Protein AF-B6B7A7-F1 (afdb_monomer_lite)

Sequence (115 aa):
MIGNDFLRFVENYHGLKSDRVIRFMDDIYLFANDEQVITDDFILIQTLLGDKGLSVNPRKTNRASAEHVKLEREIEKVREDLLQRRRVIISNDYADDGEVESVFRKSPLNDSELD

Secondary structure (DSSP, 8-state):
-HHHHHHHHHHT-TT---SEEEEETTEEEEE-SSHHHHHHHHHHHHHHHHTTT----TTT-----HHHHHHHHHHHHHHHHHHHHHHHHHHHHTS-SS--------PPPPGGG--

Structure (mmCIF, N/CA/C/O backbone):
data_AF-B6B7A7-F1
#
_entry.id   AF-B6B7A7-F1
#
loop_
_atom_site.group_PDB
_atom_site.id
_atom_site.type_symbol
_atom_site.label_atom_id
_atom_site.label_alt_id
_atom_site.label_comp_id
_atom_site.label_asym_id
_atom_site.label_entity_id
_atom_site.label_seq_id
_atom_site.pdbx_PDB_ins_code
_atom_site.Cartn_x
_atom_site.Cartn_y
_atom_site.Cartn_z
_atom_site.occupancy
_atom_site.B_iso_or_equiv
_atom_site.auth_seq_id
_atom_site.auth_comp_id
_atom_site.auth_asym_id
_atom_site.auth_atom_id
_atom_site.pdbx_PDB_model_num
ATOM 1 N N . MET A 1 1 ? 9.847 -16.324 14.335 1.00 53.22 1 MET A N 1
ATOM 2 C CA . MET A 1 1 ? 10.472 -15.008 14.054 1.00 53.22 1 MET A CA 1
ATOM 3 C C . MET A 1 1 ? 9.381 -13.963 14.173 1.00 53.22 1 MET A C 1
ATOM 5 O O . MET A 1 1 ? 8.434 -14.025 13.403 1.00 53.22 1 MET A O 1
ATOM 9 N N . ILE A 1 2 ? 9.492 -13.038 15.125 1.00 69.06 2 ILE A N 1
ATOM 10 C CA . ILE A 1 2 ? 8.368 -12.183 15.545 1.00 69.06 2 ILE A CA 1
ATOM 11 C C . ILE A 1 2 ? 7.824 -11.264 14.431 1.00 69.06 2 ILE A C 1
ATOM 13 O O . ILE A 1 2 ? 6.635 -10.967 14.413 1.00 69.06 2 ILE A O 1
ATOM 17 N N . GLY A 1 3 ? 8.667 -10.881 13.462 1.00 80.19 3 GLY A N 1
ATOM 18 C CA . GLY A 1 3 ? 8.281 -10.008 12.347 1.00 80.19 3 GLY A CA 1
ATOM 19 C C . GLY A 1 3 ? 7.344 -10.661 11.326 1.00 80.19 3 GLY A C 1
ATOM 20 O O . GLY A 1 3 ? 6.333 -10.072 10.968 1.00 80.19 3 GLY A O 1
ATOM 21 N N . ASN A 1 4 ? 7.620 -11.895 10.888 1.00 87.19 4 ASN A N 1
ATOM 22 C CA . ASN A 1 4 ? 6.773 -12.558 9.884 1.00 87.19 4 ASN A CA 1
ATOM 23 C C . ASN A 1 4 ? 5.397 -12.942 10.445 1.00 87.19 4 ASN A C 1
ATOM 25 O O . ASN A 1 4 ? 4.399 -12.830 9.740 1.00 87.19 4 ASN A O 1
ATOM 29 N N . ASP A 1 5 ? 5.329 -13.368 11.709 1.00 89.19 5 ASP A N 1
ATOM 30 C CA . ASP A 1 5 ? 4.045 -13.666 12.354 1.00 89.19 5 ASP A CA 1
ATOM 31 C C . ASP A 1 5 ? 3.202 -12.398 12.539 1.00 89.19 5 ASP A C 1
ATOM 33 O O . ASP A 1 5 ? 1.989 -12.433 12.344 1.00 89.19 5 ASP A O 1
ATOM 37 N N . PHE A 1 6 ? 3.843 -11.262 12.834 1.00 91.69 6 PHE A N 1
ATOM 38 C CA . PHE A 1 6 ? 3.161 -9.976 12.910 1.00 91.69 6 PHE A CA 1
ATOM 39 C C . PHE A 1 6 ? 2.643 -9.504 11.545 1.00 91.69 6 PHE A C 1
ATOM 41 O O . PHE A 1 6 ? 1.479 -9.134 11.433 1.00 91.69 6 PHE A O 1
ATOM 48 N N . LEU A 1 7 ? 3.454 -9.580 10.487 1.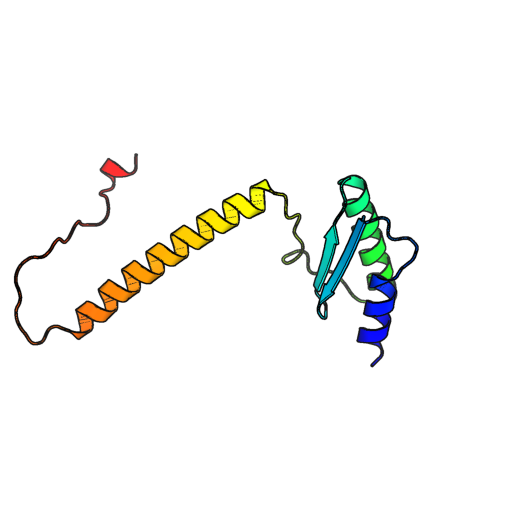00 92.50 7 LEU A N 1
ATOM 49 C CA . LEU A 1 7 ? 2.999 -9.220 9.139 1.00 92.50 7 LEU A CA 1
ATOM 50 C C . LEU A 1 7 ? 1.876 -10.144 8.646 1.00 92.50 7 LEU A C 1
ATOM 52 O O . LEU A 1 7 ? 0.937 -9.676 8.008 1.00 92.50 7 LEU A O 1
ATOM 56 N N . ARG A 1 8 ? 1.915 -11.434 9.008 1.00 92.50 8 ARG A N 1
ATOM 57 C CA . ARG A 1 8 ? 0.805 -12.364 8.752 1.00 92.50 8 ARG A CA 1
ATOM 58 C C . ARG A 1 8 ? -0.462 -11.964 9.511 1.00 92.50 8 ARG A C 1
ATOM 60 O O . ARG A 1 8 ? -1.556 -12.132 8.986 1.00 92.50 8 ARG A O 1
ATOM 67 N N . PHE A 1 9 ? -0.340 -11.450 10.734 1.00 93.19 9 PHE A N 1
ATOM 68 C CA . PHE A 1 9 ? -1.482 -10.906 11.471 1.00 93.19 9 PHE A CA 1
ATOM 69 C C . PHE A 1 9 ? -2.068 -9.673 10.775 1.00 93.19 9 PHE A C 1
ATOM 71 O O . PHE A 1 9 ? -3.282 -9.610 10.619 1.00 93.19 9 PHE A O 1
ATOM 78 N N . VAL A 1 10 ? -1.223 -8.739 10.324 1.00 93.25 10 VAL A N 1
ATOM 79 C CA . VAL A 1 10 ? -1.666 -7.535 9.601 1.00 93.25 10 VAL A CA 1
ATOM 80 C C . VAL A 1 10 ? -2.427 -7.916 8.329 1.00 93.25 10 VAL A C 1
ATOM 82 O O . VAL A 1 10 ? -3.526 -7.421 8.120 1.00 93.25 10 VAL A O 1
ATOM 85 N N . GLU A 1 11 ? -1.899 -8.849 7.533 1.00 93.25 11 GLU A N 1
ATOM 86 C CA . GLU A 1 11 ? -2.547 -9.364 6.313 1.00 93.25 11 GLU A CA 1
ATOM 87 C C . GLU A 1 11 ? -3.936 -9.973 6.572 1.00 93.25 11 GLU A C 1
A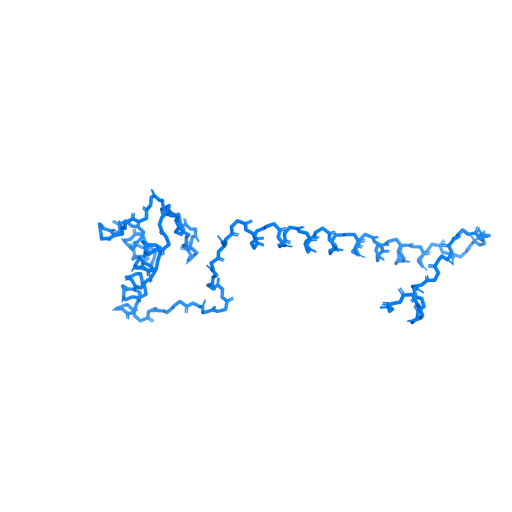TOM 89 O O . GLU A 1 11 ? -4.837 -9.829 5.753 1.00 93.25 11 GLU A O 1
ATOM 94 N N . ASN A 1 12 ? -4.123 -10.634 7.718 1.00 92.69 12 ASN A N 1
ATOM 95 C CA . ASN A 1 12 ? -5.379 -11.297 8.091 1.00 92.69 12 ASN A CA 1
ATOM 96 C C . ASN A 1 12 ? -6.217 -10.472 9.081 1.00 92.69 12 ASN A C 1
ATOM 98 O O . ASN A 1 12 ? -7.090 -11.015 9.766 1.00 92.69 12 ASN A O 1
ATOM 102 N N . TYR A 1 13 ? -5.934 -9.175 9.218 1.00 94.88 13 TYR A N 1
ATOM 103 C CA . TYR A 1 13 ? -6.636 -8.338 10.175 1.00 94.88 13 TYR A CA 1
ATOM 104 C C . TYR A 1 13 ? -8.097 -8.150 9.752 1.00 94.88 13 TYR A C 1
ATOM 106 O O . TYR A 1 13 ? -8.392 -7.608 8.694 1.00 94.88 13 TYR A O 1
ATOM 114 N N . HIS A 1 14 ? -9.022 -8.569 10.617 1.00 91.94 14 HIS A N 1
ATOM 115 C CA . HIS A 1 14 ? -10.466 -8.570 10.353 1.00 91.94 14 HIS A CA 1
ATOM 116 C C . HIS A 1 14 ? -11.076 -7.193 10.038 1.00 91.94 14 HIS A C 1
ATOM 118 O O . HIS A 1 14 ? -12.192 -7.132 9.532 1.00 9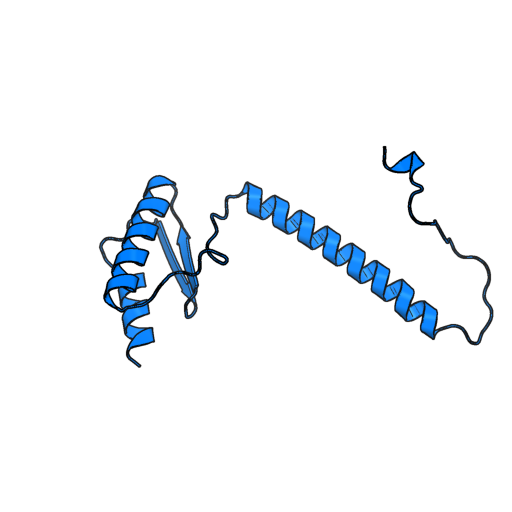1.94 14 HIS A O 1
ATOM 124 N N . GLY A 1 15 ? -10.390 -6.098 10.379 1.00 93.38 15 GLY A N 1
ATOM 125 C CA . GLY A 1 15 ? -10.842 -4.745 10.060 1.00 93.38 15 GLY A CA 1
ATOM 126 C C . GLY A 1 15 ? -10.549 -4.303 8.625 1.00 93.38 15 GLY A C 1
ATOM 127 O O . GLY A 1 15 ? -11.075 -3.268 8.228 1.00 93.38 15 GLY A O 1
ATOM 128 N N . LEU A 1 16 ? -9.741 -5.059 7.867 1.00 96.00 16 LEU A N 1
ATOM 129 C CA . LEU A 1 16 ? -9.476 -4.776 6.456 1.00 96.00 16 LEU A CA 1
ATOM 130 C C . LEU A 1 16 ? -10.713 -5.085 5.611 1.00 96.00 16 LEU A C 1
ATOM 132 O O . LEU A 1 16 ? -11.323 -6.147 5.750 1.00 96.00 16 LEU A O 1
ATOM 136 N N . LYS A 1 17 ? -11.076 -4.151 4.734 1.00 96.12 17 LYS A N 1
ATOM 137 C CA . LYS A 1 17 ? -12.269 -4.221 3.878 1.00 96.12 17 LYS A CA 1
ATOM 138 C C . LYS A 1 17 ? -11.952 -4.484 2.406 1.00 96.12 17 LYS A C 1
ATOM 140 O O . LYS A 1 17 ? -12.876 -4.694 1.625 1.00 96.12 17 LYS A O 1
ATOM 145 N N . SER A 1 18 ? -10.679 -4.458 2.023 1.00 95.19 18 SER A N 1
ATOM 146 C CA . SER A 1 18 ? -10.210 -4.729 0.666 1.00 95.19 18 SER A CA 1
ATOM 147 C C . SER A 1 18 ? -10.680 -6.106 0.191 1.00 95.19 18 SER A C 1
ATOM 149 O O . SER A 1 18 ? -10.556 -7.096 0.912 1.00 95.19 18 SER A O 1
ATOM 151 N N . ASP A 1 19 ? -11.170 -6.180 -1.050 1.00 94.19 19 ASP A N 1
ATOM 152 C CA . ASP A 1 19 ? -11.644 -7.417 -1.685 1.00 94.19 19 ASP A CA 1
ATOM 153 C C . ASP A 1 19 ? -10.563 -8.510 -1.677 1.00 94.19 19 ASP A C 1
ATOM 155 O O . ASP A 1 19 ? -10.851 -9.701 -1.508 1.00 94.19 19 ASP A O 1
ATOM 159 N N . ARG A 1 20 ? -9.299 -8.106 -1.871 1.00 93.81 20 ARG A N 1
ATOM 160 C CA . ARG A 1 20 ? -8.120 -8.965 -1.731 1.00 93.81 20 ARG A CA 1
ATOM 161 C C . ARG A 1 20 ? -6.965 -8.206 -1.092 1.00 93.81 20 ARG A C 1
ATOM 163 O O . ARG A 1 20 ? -6.691 -7.059 -1.434 1.00 93.81 20 ARG A O 1
ATOM 170 N N . VAL A 1 21 ? -6.235 -8.914 -0.241 1.00 94.69 21 VAL A N 1
ATOM 171 C CA . VAL A 1 21 ? -4.948 -8.496 0.315 1.00 94.69 21 VAL A CA 1
ATOM 172 C C . VAL A 1 21 ? -3.948 -9.588 -0.032 1.00 94.69 21 VAL A C 1
ATOM 174 O O . VAL A 1 21 ? -4.217 -10.764 0.210 1.00 94.69 21 VAL A O 1
ATOM 177 N N . ILE A 1 22 ? -2.836 -9.221 -0.662 1.00 93.38 22 ILE A N 1
ATOM 178 C CA . ILE A 1 22 ? -1.776 -10.162 -1.038 1.00 93.38 22 ILE A CA 1
ATOM 179 C C . ILE A 1 22 ? -0.481 -9.673 -0.418 1.00 93.38 22 ILE A C 1
ATOM 181 O O . ILE A 1 22 ? -0.080 -8.534 -0.655 1.00 93.38 22 ILE A O 1
ATOM 185 N N . ARG A 1 23 ? 0.196 -10.541 0.334 1.00 92.44 23 ARG A N 1
ATOM 186 C CA . ARG A 1 23 ? 1.516 -10.245 0.879 1.00 92.44 23 ARG A CA 1
ATOM 187 C C . ARG A 1 23 ? 2.591 -11.137 0.277 1.00 92.44 23 ARG A C 1
ATOM 189 O O . ARG A 1 23 ? 2.446 -12.357 0.209 1.00 92.44 23 ARG A O 1
ATOM 196 N N . PHE A 1 24 ? 3.725 -10.531 -0.053 1.00 91.00 24 PHE A N 1
ATOM 197 C CA . PHE A 1 24 ? 4.966 -11.240 -0.324 1.00 91.00 24 PHE A CA 1
ATOM 198 C C . PHE A 1 24 ? 6.098 -10.604 0.482 1.00 91.00 24 PHE A C 1
ATOM 20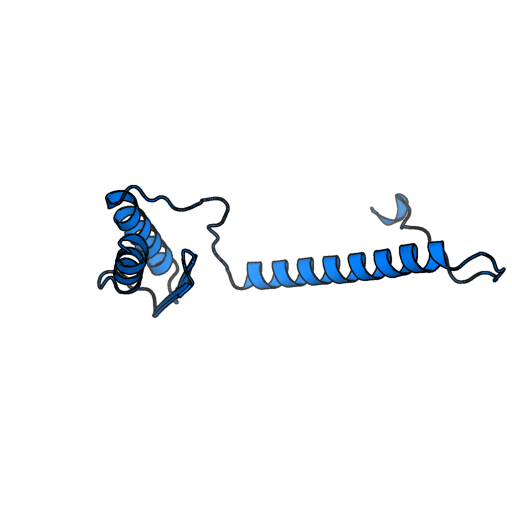0 O O . PHE A 1 24 ? 6.507 -9.484 0.216 1.00 91.00 24 PHE A O 1
ATOM 207 N N . MET A 1 25 ? 6.596 -11.324 1.493 1.00 89.69 25 MET A N 1
ATOM 208 C CA . MET A 1 25 ? 7.566 -10.795 2.461 1.00 89.69 25 MET A CA 1
ATOM 209 C C . MET A 1 25 ? 7.047 -9.525 3.169 1.00 89.69 25 MET A C 1
ATOM 211 O O . MET A 1 25 ? 6.133 -9.635 3.993 1.00 89.69 25 MET A O 1
ATOM 215 N N . ASP A 1 26 ? 7.645 -8.368 2.895 1.00 90.31 26 ASP A N 1
ATOM 216 C CA . ASP A 1 26 ? 7.290 -7.043 3.406 1.00 90.31 26 ASP A CA 1
ATOM 217 C C . ASP A 1 26 ? 6.380 -6.243 2.462 1.00 90.31 26 ASP A C 1
ATOM 219 O O . ASP A 1 26 ? 5.790 -5.252 2.893 1.00 90.31 26 ASP A O 1
ATOM 223 N N . ASP A 1 27 ? 6.204 -6.691 1.217 1.00 91.69 27 ASP A N 1
ATOM 224 C CA . ASP A 1 27 ? 5.324 -6.040 0.253 1.00 91.69 27 ASP A CA 1
ATOM 225 C C . ASP A 1 27 ? 3.871 -6.490 0.460 1.00 91.69 27 ASP A C 1
ATOM 227 O O . ASP A 1 27 ? 3.563 -7.687 0.489 1.00 91.69 27 ASP A O 1
ATOM 231 N N . ILE A 1 28 ? 2.969 -5.516 0.597 1.00 93.62 28 ILE A N 1
ATOM 232 C CA . ILE A 1 28 ? 1.525 -5.721 0.761 1.00 93.62 28 ILE A CA 1
ATOM 233 C C . ILE A 1 28 ? 0.801 -5.006 -0.378 1.00 93.62 28 ILE A C 1
ATOM 235 O O . ILE A 1 28 ? 0.994 -3.811 -0.595 1.00 93.62 28 ILE A O 1
ATOM 239 N N . TYR A 1 29 ? -0.073 -5.737 -1.064 1.00 93.88 29 TYR A N 1
ATOM 240 C CA . TYR A 1 29 ? -0.923 -5.233 -2.135 1.00 93.88 29 TYR A CA 1
ATOM 241 C C . TYR A 1 29 ? -2.386 -5.285 -1.703 1.00 93.88 29 TYR A C 1
ATOM 243 O O . TYR A 1 29 ? -2.875 -6.334 -1.278 1.00 93.88 29 TYR A O 1
ATOM 251 N N . LEU A 1 30 ? -3.073 -4.151 -1.837 1.00 94.44 30 LEU A N 1
ATOM 252 C CA . LEU A 1 30 ? -4.495 -3.996 -1.543 1.00 94.44 30 LEU A CA 1
ATOM 253 C C . LEU A 1 30 ? -5.272 -3.880 -2.851 1.00 94.44 30 LEU A C 1
ATOM 255 O O . LEU A 1 30 ? -4.918 -3.080 -3.718 1.00 94.44 30 LEU A O 1
ATOM 259 N N . PHE A 1 31 ? -6.341 -4.656 -2.973 1.00 93.69 31 PHE A N 1
ATOM 260 C CA . PHE A 1 31 ? -7.253 -4.601 -4.106 1.00 93.69 31 PHE A CA 1
ATOM 261 C C . PHE A 1 31 ? -8.662 -4.382 -3.585 1.00 93.69 31 PHE A C 1
ATOM 263 O O . PHE A 1 31 ? -9.169 -5.201 -2.819 1.00 93.69 31 PHE A O 1
ATOM 270 N N . ALA A 1 32 ? -9.297 -3.305 -4.031 1.00 92.94 32 ALA A N 1
ATOM 271 C CA . ALA A 1 32 ? -10.703 -3.051 -3.778 1.00 92.94 32 ALA A CA 1
ATOM 272 C C . ALA A 1 32 ? -11.343 -2.355 -4.982 1.00 92.94 32 ALA A C 1
ATOM 274 O O . ALA A 1 32 ? -10.661 -1.664 -5.742 1.00 92.94 32 ALA A O 1
ATOM 275 N N . ASN A 1 33 ? -12.654 -2.521 -5.137 1.00 91.12 33 ASN A N 1
ATOM 276 C CA . ASN A 1 33 ? -13.436 -1.806 -6.149 1.00 91.12 33 ASN A CA 1
ATOM 277 C C . ASN A 1 33 ? -13.724 -0.336 -5.782 1.00 91.12 33 ASN A C 1
ATOM 279 O O . ASN A 1 33 ? -14.089 0.447 -6.656 1.00 91.12 33 ASN A O 1
ATOM 283 N N . ASP A 1 34 ? -13.571 0.030 -4.507 1.00 92.00 34 ASP A N 1
ATOM 284 C CA . ASP A 1 34 ? -13.752 1.390 -3.993 1.00 92.00 34 ASP A CA 1
ATOM 285 C C . ASP A 1 34 ? -12.406 1.955 -3.515 1.00 92.00 34 ASP A C 1
ATOM 287 O O . ASP A 1 34 ? -11.701 1.351 -2.703 1.00 92.00 34 ASP A O 1
ATOM 291 N N . GLU A 1 35 ? -12.042 3.134 -4.013 1.00 90.31 35 GLU A N 1
ATOM 292 C CA . GLU A 1 35 ? -10.805 3.824 -3.649 1.00 90.31 35 GLU A CA 1
ATOM 293 C C . GLU A 1 35 ? -10.777 4.250 -2.172 1.00 90.31 35 GLU A C 1
ATOM 295 O O . GLU A 1 35 ? -9.707 4.283 -1.546 1.00 90.31 35 GLU A O 1
ATOM 300 N N . GLN A 1 36 ? -11.942 4.542 -1.590 1.00 93.56 36 GLN A N 1
ATOM 301 C CA . GLN A 1 36 ? -12.033 4.888 -0.177 1.00 93.56 36 GLN A CA 1
ATOM 302 C C . GLN A 1 36 ? -11.631 3.697 0.695 1.00 93.56 36 GLN A C 1
ATOM 304 O O . GLN A 1 36 ? -10.878 3.869 1.649 1.00 93.56 36 GLN A O 1
ATOM 309 N N . VAL A 1 37 ? -12.027 2.480 0.308 1.00 95.75 37 VAL A N 1
ATOM 310 C CA . VAL A 1 37 ? -11.645 1.242 1.004 1.00 95.75 37 VAL A CA 1
ATOM 311 C C . VAL A 1 37 ? -10.129 1.048 1.004 1.00 95.75 37 VAL A C 1
ATOM 313 O O . VAL A 1 37 ? -9.554 0.778 2.055 1.00 95.75 37 VAL A O 1
ATOM 316 N N . ILE A 1 38 ? -9.464 1.249 -0.140 1.00 94.81 38 ILE A N 1
ATOM 317 C CA . ILE A 1 38 ? -7.995 1.154 -0.226 1.00 94.81 38 ILE A CA 1
ATOM 318 C C . ILE A 1 38 ? -7.338 2.177 0.705 1.00 94.81 38 ILE A C 1
ATOM 320 O O 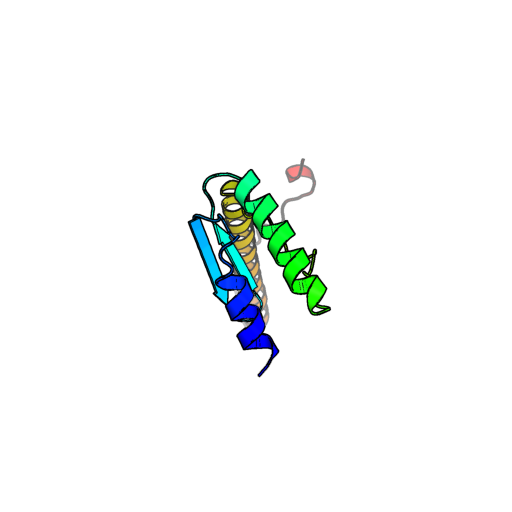. ILE A 1 38 ? -6.350 1.876 1.373 1.00 94.81 38 ILE A O 1
ATOM 324 N N . THR A 1 39 ? -7.878 3.396 0.746 1.00 94.62 39 THR A N 1
ATOM 325 C CA . THR A 1 39 ? -7.337 4.481 1.571 1.00 94.62 39 THR A CA 1
ATOM 326 C C . THR A 1 39 ? -7.486 4.178 3.061 1.00 94.62 39 THR A C 1
ATOM 328 O O . THR A 1 39 ? -6.512 4.300 3.805 1.00 94.62 39 THR A O 1
ATOM 331 N N . ASP A 1 40 ? -8.674 3.750 3.484 1.00 96.50 40 ASP A N 1
ATOM 332 C CA . ASP A 1 40 ? -8.979 3.417 4.875 1.00 96.50 40 ASP A CA 1
ATOM 333 C C . ASP A 1 40 ? -8.117 2.240 5.364 1.00 96.50 40 ASP A C 1
ATOM 335 O O . ASP A 1 40 ? -7.496 2.318 6.427 1.00 96.50 40 ASP A O 1
ATOM 339 N N . ASP A 1 41 ? -8.010 1.178 4.561 1.00 96.31 41 ASP A N 1
ATOM 340 C CA . ASP A 1 41 ? -7.197 0.002 4.880 1.00 96.31 41 ASP A CA 1
ATOM 341 C C . ASP A 1 41 ? -5.701 0.325 4.916 1.00 96.31 41 ASP A C 1
ATOM 343 O O . ASP A 1 41 ? -4.973 -0.169 5.778 1.00 96.31 41 ASP A O 1
ATOM 347 N N . PHE A 1 42 ? -5.221 1.184 4.014 1.00 95.69 42 PHE A N 1
ATOM 348 C CA . PHE A 1 42 ? -3.834 1.633 4.026 1.00 95.69 42 PHE A CA 1
ATOM 349 C C . PHE A 1 42 ? -3.493 2.394 5.315 1.00 95.69 42 PHE A C 1
ATOM 351 O O . PHE A 1 42 ? -2.450 2.135 5.920 1.00 95.69 42 PHE A O 1
ATOM 358 N N . ILE A 1 43 ? -4.376 3.290 5.769 1.00 95.94 43 ILE A N 1
ATOM 359 C CA . ILE A 1 43 ? -4.210 4.014 7.040 1.00 95.94 43 ILE A CA 1
ATOM 360 C C . ILE A 1 43 ? -4.208 3.031 8.214 1.00 95.94 43 ILE A C 1
ATOM 362 O O . ILE A 1 43 ? -3.331 3.101 9.074 1.00 95.94 43 ILE A O 1
ATOM 366 N N . LEU A 1 44 ? -5.143 2.080 8.224 1.00 96.75 44 LEU A N 1
ATOM 367 C CA . LEU A 1 44 ? -5.235 1.056 9.260 1.00 96.75 44 LEU A CA 1
ATOM 368 C C . LEU A 1 44 ? -3.952 0.216 9.350 1.00 96.75 44 LEU A C 1
ATOM 370 O O . LEU A 1 44 ? -3.415 0.021 10.441 1.00 96.75 44 LEU A O 1
ATOM 374 N N . ILE A 1 45 ? -3.417 -0.231 8.211 1.00 95.69 45 ILE A N 1
ATOM 375 C CA . ILE A 1 45 ? -2.143 -0.959 8.152 1.00 95.69 45 ILE A CA 1
ATOM 376 C C . ILE A 1 45 ? -1.000 -0.094 8.681 1.00 95.69 45 ILE A C 1
ATOM 378 O O . ILE A 1 45 ? -0.196 -0.583 9.473 1.00 95.69 45 ILE A O 1
ATOM 382 N N . GLN A 1 46 ? -0.927 1.186 8.304 1.00 95.12 46 GLN A N 1
ATOM 383 C CA . GLN A 1 46 ? 0.090 2.092 8.843 1.00 95.12 46 GLN A CA 1
ATOM 384 C C . GLN A 1 46 ? 0.014 2.215 10.364 1.00 95.12 46 GLN A C 1
ATOM 386 O O . GLN A 1 46 ? 1.054 2.183 11.020 1.00 95.12 46 GLN A O 1
ATOM 391 N N . THR A 1 47 ? -1.190 2.324 10.931 1.00 95.88 47 THR A N 1
ATOM 392 C CA . THR A 1 47 ? -1.381 2.366 12.386 1.00 95.88 47 THR A CA 1
ATOM 393 C C . THR A 1 47 ? -0.893 1.076 13.041 1.00 95.88 47 THR A C 1
ATOM 395 O O . THR A 1 47 ? -0.074 1.134 13.956 1.00 95.88 47 THR A O 1
ATOM 398 N N . LEU A 1 48 ? -1.305 -0.088 12.523 1.00 94.94 48 LEU A N 1
ATOM 399 C CA . LEU A 1 48 ? -0.883 -1.388 13.054 1.00 94.94 48 LEU A CA 1
ATOM 400 C C . LEU A 1 48 ? 0.642 -1.553 13.010 1.00 94.94 48 LEU A C 1
ATOM 402 O O . LEU A 1 48 ? 1.253 -1.976 13.990 1.00 94.94 48 LEU A O 1
ATOM 406 N N . LEU A 1 49 ? 1.273 -1.208 11.884 1.00 94.44 49 LEU A N 1
ATOM 407 C CA . LEU A 1 49 ? 2.730 -1.234 11.742 1.00 94.44 49 LEU A CA 1
ATOM 408 C C . LEU A 1 49 ? 3.406 -0.274 12.736 1.00 94.44 49 LEU A C 1
ATOM 410 O O . LEU A 1 49 ? 4.383 -0.655 13.389 1.00 94.44 49 LEU A O 1
ATOM 414 N N . GLY A 1 50 ? 2.847 0.927 12.902 1.00 93.69 50 GLY A N 1
ATOM 415 C CA . GLY A 1 50 ? 3.315 1.946 13.840 1.00 93.69 50 GLY A CA 1
ATOM 416 C C . GLY A 1 50 ? 3.330 1.472 15.294 1.00 93.69 50 GLY A C 1
ATOM 417 O O . GLY A 1 50 ? 4.313 1.711 15.996 1.00 93.69 50 GLY A O 1
ATOM 418 N N . ASP A 1 51 ? 2.330 0.696 15.722 1.00 92.62 51 ASP A N 1
ATOM 419 C CA . ASP A 1 51 ? 2.266 0.101 17.070 1.00 92.62 51 ASP A CA 1
ATOM 420 C C . ASP A 1 51 ? 3.427 -0.867 17.364 1.00 92.62 51 ASP A C 1
ATOM 422 O O . ASP A 1 51 ? 3.725 -1.181 18.521 1.00 92.62 51 ASP A O 1
ATOM 426 N N . LYS A 1 52 ? 4.101 -1.363 16.319 1.00 91.56 52 LYS A N 1
ATOM 427 C CA . LYS A 1 52 ? 5.309 -2.199 16.413 1.00 91.56 52 LYS A CA 1
ATOM 428 C C . LYS A 1 52 ? 6.592 -1.463 16.031 1.00 91.56 52 LYS A C 1
ATOM 430 O O . LYS A 1 52 ? 7.633 -2.104 15.902 1.00 91.56 52 LYS A O 1
ATOM 435 N N . GLY A 1 53 ? 6.538 -0.140 15.878 1.00 92.44 53 GLY A N 1
ATOM 436 C CA . GLY A 1 53 ? 7.684 0.683 15.492 1.00 92.44 53 GLY A CA 1
ATOM 437 C C . GLY A 1 53 ? 8.128 0.477 14.042 1.00 92.44 53 GLY A C 1
ATOM 438 O O . GLY A 1 53 ? 9.268 0.790 13.706 1.00 92.44 53 GLY A O 1
ATOM 439 N N . LEU A 1 54 ? 7.256 -0.069 13.190 1.00 92.19 54 LEU A N 1
ATOM 440 C CA . LEU A 1 54 ? 7.487 -0.204 11.756 1.00 92.19 54 LEU A CA 1
ATOM 441 C C . LEU A 1 54 ? 6.851 0.976 11.019 1.00 92.19 54 LEU A C 1
ATOM 443 O O . LEU A 1 54 ? 5.848 1.537 11.453 1.00 92.19 54 LEU A O 1
ATOM 447 N N . SER A 1 55 ? 7.426 1.341 9.879 1.00 92.00 55 SER A N 1
ATOM 448 C CA . SER A 1 55 ? 6.902 2.394 9.017 1.00 92.00 55 SER A CA 1
ATOM 449 C C . SER A 1 55 ? 6.856 1.931 7.570 1.00 92.00 55 SER A C 1
ATOM 451 O O . SER A 1 55 ? 7.612 1.055 7.144 1.00 92.00 55 SER A O 1
ATOM 453 N N . VAL A 1 56 ? 5.944 2.524 6.806 1.00 93.19 56 VAL A N 1
ATOM 454 C CA . VAL A 1 56 ? 5.830 2.268 5.372 1.00 93.19 56 VAL A CA 1
ATOM 455 C C . VAL A 1 56 ? 6.789 3.190 4.625 1.00 93.19 56 VAL A C 1
ATOM 457 O O . VAL A 1 56 ? 6.953 4.353 4.989 1.00 93.19 56 VAL A O 1
ATOM 460 N N . ASN A 1 57 ? 7.421 2.686 3.565 1.00 92.31 57 ASN A N 1
ATOM 461 C CA . ASN A 1 57 ? 8.301 3.482 2.716 1.00 92.31 57 ASN A CA 1
ATOM 462 C C . ASN A 1 57 ? 7.480 4.319 1.712 1.00 92.31 57 ASN A C 1
ATOM 464 O O . ASN A 1 57 ? 6.944 3.747 0.755 1.00 92.31 57 ASN A O 1
ATOM 468 N N . PRO A 1 58 ? 7.434 5.662 1.833 1.00 88.94 58 PRO A N 1
ATOM 469 C CA . PRO A 1 58 ? 6.609 6.495 0.957 1.00 88.94 58 PRO A CA 1
ATOM 470 C C . PRO A 1 58 ? 7.055 6.448 -0.506 1.00 88.94 58 PRO A C 1
ATOM 472 O O . PRO A 1 58 ? 6.239 6.603 -1.401 1.00 88.94 58 PRO A O 1
ATOM 475 N N . ARG A 1 59 ? 8.346 6.196 -0.767 1.00 88.19 59 ARG A N 1
ATOM 476 C CA . ARG A 1 59 ? 8.892 6.130 -2.134 1.00 88.19 59 ARG A CA 1
ATOM 477 C C . ARG A 1 59 ? 8.497 4.855 -2.874 1.00 88.19 59 ARG A C 1
ATOM 479 O O . ARG A 1 59 ? 8.530 4.845 -4.097 1.00 88.19 59 ARG A O 1
ATOM 486 N N . LYS A 1 60 ? 8.198 3.783 -2.136 1.00 88.25 60 LYS A N 1
ATOM 487 C CA . LYS A 1 60 ? 7.735 2.501 -2.691 1.00 88.25 60 LYS A CA 1
ATOM 488 C C . LYS A 1 60 ? 6.214 2.367 -2.669 1.00 88.25 60 LYS A C 1
ATOM 490 O O . LYS A 1 60 ? 5.675 1.473 -3.305 1.00 88.25 60 LYS A O 1
ATOM 495 N N . THR A 1 61 ? 5.533 3.237 -1.930 1.00 91.00 61 THR A N 1
ATOM 496 C CA . THR A 1 61 ? 4.076 3.234 -1.855 1.00 91.00 61 THR A CA 1
ATOM 497 C C . THR A 1 61 ? 3.525 3.930 -3.085 1.00 91.00 61 THR A C 1
ATOM 499 O O . THR A 1 61 ? 3.802 5.107 -3.305 1.00 91.00 61 THR A O 1
ATOM 502 N N . ASN A 1 62 ? 2.722 3.224 -3.870 1.00 87.50 62 ASN A N 1
ATOM 503 C CA . ASN A 1 62 ? 2.044 3.806 -5.016 1.00 87.50 62 ASN A CA 1
ATOM 504 C C . ASN A 1 62 ? 0.560 3.421 -5.032 1.00 87.50 62 ASN A C 1
ATOM 506 O O . ASN A 1 62 ? 0.137 2.448 -4.410 1.00 87.50 62 ASN A O 1
ATOM 510 N N . ARG A 1 63 ? -0.239 4.215 -5.752 1.00 84.81 63 ARG A N 1
ATOM 511 C CA . ARG A 1 63 ? -1.563 3.795 -6.216 1.00 84.81 63 ARG A CA 1
ATOM 512 C C . ARG A 1 63 ? -1.412 3.373 -7.666 1.00 84.81 63 ARG A C 1
ATOM 514 O O . ARG A 1 63 ? -1.300 4.219 -8.555 1.00 84.81 63 ARG A O 1
ATOM 521 N N . ALA A 1 64 ? -1.396 2.069 -7.903 1.00 70.00 64 ALA A N 1
ATOM 522 C CA . ALA A 1 64 ? -1.471 1.540 -9.252 1.00 70.00 64 ALA A CA 1
ATOM 523 C C . ALA A 1 64 ? -2.911 1.703 -9.765 1.00 70.00 64 ALA A C 1
ATOM 525 O O . ALA A 1 64 ? -3.766 0.850 -9.539 1.00 70.00 64 ALA A O 1
ATOM 526 N N . SER A 1 65 ? -3.197 2.820 -10.438 1.00 66.31 65 SER A N 1
ATOM 527 C CA . SER A 1 65 ? -4.397 2.917 -11.271 1.00 66.31 65 SER A CA 1
ATOM 528 C C . SER A 1 65 ? -4.161 2.151 -12.576 1.00 66.31 65 SER A C 1
ATOM 530 O O . SER A 1 65 ? -3.026 2.028 -13.046 1.00 66.31 65 SER A O 1
ATOM 532 N N . ALA A 1 66 ? -5.230 1.644 -13.193 1.00 61.50 66 ALA A N 1
ATOM 533 C CA . ALA A 1 66 ? -5.130 0.934 -14.471 1.00 61.50 66 ALA A CA 1
ATOM 534 C C . ALA A 1 66 ? -4.460 1.780 -15.577 1.00 61.50 66 ALA A C 1
ATOM 536 O O . ALA A 1 66 ? -3.828 1.227 -16.477 1.00 61.50 66 ALA A O 1
ATOM 537 N N . GLU A 1 67 ? -4.565 3.110 -15.498 1.00 61.41 67 GLU A N 1
ATOM 538 C CA . GLU A 1 67 ? -3.884 4.036 -16.408 1.00 61.41 67 GLU A CA 1
ATOM 539 C C . GLU A 1 67 ? -2.381 4.132 -16.134 1.00 61.41 67 GLU A C 1
ATOM 541 O O . GLU A 1 67 ? -1.593 4.040 -17.075 1.00 61.41 67 GLU A O 1
ATOM 546 N N . HIS A 1 68 ? -1.961 4.215 -14.866 1.00 65.31 68 HIS A N 1
ATOM 547 C CA . HIS A 1 68 ? -0.537 4.211 -14.518 1.00 65.31 68 HIS A CA 1
ATOM 548 C C . HIS A 1 68 ? 0.150 2.913 -14.949 1.00 65.31 68 HIS A C 1
ATOM 550 O O . HIS A 1 68 ? 1.251 2.960 -15.486 1.00 65.31 68 HIS A O 1
ATOM 556 N N . VAL A 1 69 ? -0.526 1.767 -14.827 1.00 69.56 69 VAL A N 1
ATOM 557 C CA . VAL A 1 69 ? 0.011 0.477 -15.294 1.00 69.56 69 VAL A CA 1
ATOM 558 C C . VAL A 1 69 ? 0.201 0.450 -16.816 1.00 69.56 69 VAL A C 1
ATOM 560 O O . VAL A 1 69 ? 1.150 -0.163 -17.306 1.00 69.56 69 VAL A O 1
ATOM 563 N N . LYS A 1 70 ? -0.680 1.100 -17.589 1.00 71.94 70 LYS A N 1
ATOM 564 C CA . LYS A 1 70 ? -0.508 1.215 -19.048 1.00 71.94 70 LYS A CA 1
ATOM 565 C C . LYS A 1 70 ? 0.685 2.098 -19.401 1.00 71.94 70 LYS A C 1
ATOM 567 O O . LYS A 1 70 ? 1.528 1.663 -20.180 1.00 71.94 70 LYS A O 1
ATOM 572 N N . LEU A 1 71 ? 0.779 3.278 -18.789 1.00 77.50 71 LEU A N 1
ATOM 573 C CA . LEU A 1 71 ? 1.898 4.201 -18.990 1.00 77.50 71 LEU A CA 1
ATOM 574 C C . LEU A 1 71 ? 3.238 3.538 -18.638 1.00 77.50 71 LEU A C 1
ATOM 576 O O . LEU A 1 71 ? 4.204 3.627 -19.388 1.00 77.50 71 LEU A O 1
ATOM 580 N N . GLU A 1 72 ? 3.293 2.829 -17.512 1.00 78.81 72 GLU A N 1
ATOM 581 C CA . GLU A 1 72 ? 4.509 2.167 -17.044 1.00 78.81 72 GLU A CA 1
ATOM 582 C C . GLU A 1 72 ? 4.957 1.061 -18.009 1.00 78.81 72 GLU A C 1
ATOM 584 O O . GLU A 1 72 ? 6.141 0.963 -18.323 1.00 78.81 72 GLU A O 1
ATOM 589 N N . ARG A 1 73 ? 4.016 0.310 -18.597 1.00 81.19 73 ARG A N 1
ATOM 590 C CA . ARG A 1 73 ? 4.317 -0.656 -19.669 1.00 81.19 73 ARG A CA 1
ATOM 591 C C . ARG A 1 73 ? 4.827 0.003 -20.948 1.00 81.19 73 ARG A C 1
ATOM 593 O O . ARG A 1 73 ? 5.702 -0.558 -21.604 1.00 81.19 73 ARG A O 1
ATOM 600 N N . GLU A 1 74 ? 4.290 1.161 -21.325 1.00 87.75 74 GLU A N 1
ATOM 601 C CA . GLU A 1 74 ? 4.782 1.908 -22.489 1.00 87.75 74 GLU A CA 1
ATOM 602 C C . GLU A 1 74 ? 6.214 2.407 -22.265 1.00 87.75 74 GLU A C 1
ATOM 604 O O . GLU A 1 74 ? 7.063 2.254 -23.143 1.00 87.75 74 GLU A O 1
ATOM 609 N N . ILE A 1 75 ? 6.515 2.912 -21.065 1.00 88.69 75 ILE A N 1
ATOM 610 C CA . ILE A 1 75 ? 7.871 3.315 -20.671 1.00 88.69 75 ILE A CA 1
ATOM 611 C C . ILE A 1 75 ? 8.825 2.114 -20.690 1.00 88.69 75 ILE A C 1
ATOM 613 O O . ILE A 1 75 ? 9.944 2.228 -21.197 1.00 88.69 75 ILE A O 1
ATOM 617 N N . GLU A 1 76 ? 8.395 0.962 -20.172 1.00 90.38 76 GLU A N 1
ATOM 618 C CA . GLU A 1 76 ? 9.183 -0.276 -20.174 1.00 90.38 76 GLU A CA 1
ATOM 619 C C . GLU A 1 76 ? 9.544 -0.697 -21.607 1.00 90.38 76 GLU A C 1
ATOM 621 O O . GLU A 1 76 ? 10.702 -0.996 -21.898 1.00 90.38 76 GLU A O 1
ATOM 626 N N . LYS A 1 77 ? 8.580 -0.613 -22.532 1.00 93.69 77 LYS A N 1
ATOM 627 C CA . LYS A 1 77 ? 8.789 -0.920 -23.951 1.00 93.69 77 LYS A CA 1
ATOM 628 C C . LYS A 1 77 ? 9.819 0.009 -24.598 1.00 93.69 77 LYS A C 1
ATOM 630 O O . LYS A 1 77 ? 10.716 -0.454 -25.296 1.00 93.69 77 LYS A O 1
ATOM 635 N N . VAL A 1 78 ? 9.741 1.314 -24.327 1.00 94.19 78 VAL A N 1
ATOM 636 C CA . VAL A 1 78 ? 10.736 2.280 -24.829 1.00 94.19 78 VAL A CA 1
ATOM 637 C C . VAL A 1 78 ? 12.129 1.971 -24.270 1.00 94.19 78 VAL A C 1
ATOM 639 O O . VAL A 1 78 ? 13.119 2.051 -24.998 1.00 94.19 78 VAL A O 1
ATOM 642 N N . ARG A 1 79 ? 12.235 1.588 -22.991 1.00 91.69 79 ARG A N 1
ATOM 643 C CA . ARG A 1 79 ? 13.518 1.182 -22.393 1.00 91.69 79 ARG A CA 1
ATOM 644 C C . ARG A 1 79 ? 14.093 -0.058 -23.068 1.00 91.69 79 ARG A C 1
ATOM 646 O O . ARG A 1 79 ? 15.291 -0.073 -23.349 1.00 91.69 79 ARG A O 1
ATOM 653 N N . GLU A 1 80 ? 13.268 -1.065 -23.334 1.00 95.06 80 GLU A N 1
ATOM 654 C CA . GLU A 1 80 ? 13.683 -2.283 -24.032 1.00 95.06 80 GLU A CA 1
ATOM 655 C C . GLU A 1 80 ? 14.240 -1.964 -25.428 1.00 95.06 80 GLU A C 1
ATOM 657 O O . GLU A 1 80 ? 15.368 -2.356 -25.744 1.00 95.06 80 GLU A O 1
ATOM 662 N N . ASP A 1 81 ? 13.524 -1.146 -26.206 1.00 92.81 81 ASP A N 1
ATOM 663 C CA . ASP A 1 81 ? 13.953 -0.713 -27.540 1.00 92.81 81 ASP A CA 1
ATOM 664 C C . ASP A 1 81 ? 15.306 0.020 -27.495 1.00 92.81 81 ASP A C 1
ATOM 666 O O . ASP A 1 81 ? 16.201 -0.228 -28.311 1.00 92.81 81 ASP A O 1
ATOM 670 N N . LEU A 1 82 ? 15.494 0.917 -26.522 1.00 94.25 82 LEU A N 1
ATOM 671 C CA . LEU A 1 82 ? 16.750 1.653 -26.350 1.00 94.25 82 LEU A CA 1
ATOM 672 C C . LEU A 1 82 ? 17.908 0.737 -25.941 1.00 94.25 82 LEU A C 1
ATOM 674 O O . LEU A 1 82 ? 19.024 0.889 -26.447 1.00 94.25 82 LEU A O 1
ATOM 678 N N . LEU A 1 83 ? 17.661 -0.234 -25.062 1.00 92.06 83 LEU A N 1
ATOM 679 C CA . LEU A 1 83 ? 18.662 -1.224 -24.666 1.00 92.06 83 LEU A CA 1
ATOM 680 C C . LEU A 1 83 ? 19.058 -2.122 -25.840 1.00 92.06 83 LEU A C 1
ATOM 682 O O . LEU A 1 83 ? 20.243 -2.427 -26.002 1.00 92.06 83 LEU A O 1
ATOM 686 N N . GLN A 1 84 ? 18.102 -2.503 -26.687 1.00 88.38 84 GLN A N 1
ATOM 687 C CA . GLN A 1 84 ? 18.373 -3.273 -27.896 1.00 88.38 84 GLN A CA 1
ATOM 688 C C . GLN A 1 84 ? 19.206 -2.465 -28.900 1.00 88.38 84 GLN A C 1
ATOM 690 O O . GLN A 1 84 ? 20.210 -2.973 -29.400 1.00 88.38 84 GLN A O 1
ATOM 695 N N . ARG A 1 85 ? 18.869 -1.187 -29.134 1.00 85.38 85 ARG A N 1
ATOM 696 C CA . ARG A 1 85 ? 19.672 -0.285 -29.983 1.00 85.38 85 ARG A CA 1
ATOM 697 C C . ARG A 1 85 ? 21.095 -0.135 -29.459 1.00 85.38 85 ARG A C 1
ATOM 699 O O . ARG A 1 85 ? 22.049 -0.285 -30.218 1.00 85.38 85 ARG A O 1
ATOM 706 N N . ARG A 1 86 ? 21.249 0.099 -28.152 1.00 82.38 86 ARG A N 1
ATOM 707 C CA . ARG A 1 86 ? 22.565 0.180 -27.508 1.00 82.38 86 ARG A CA 1
ATOM 708 C C . ARG A 1 86 ? 23.365 -1.107 -27.703 1.00 82.38 86 ARG A C 1
ATOM 710 O O . ARG A 1 86 ? 24.557 -1.028 -27.980 1.00 82.38 86 ARG A O 1
ATOM 717 N N . ARG A 1 87 ? 22.731 -2.277 -27.565 1.00 79.62 87 ARG A N 1
ATOM 718 C CA . ARG A 1 87 ? 23.395 -3.572 -27.762 1.00 79.62 87 ARG A CA 1
ATOM 719 C C . ARG 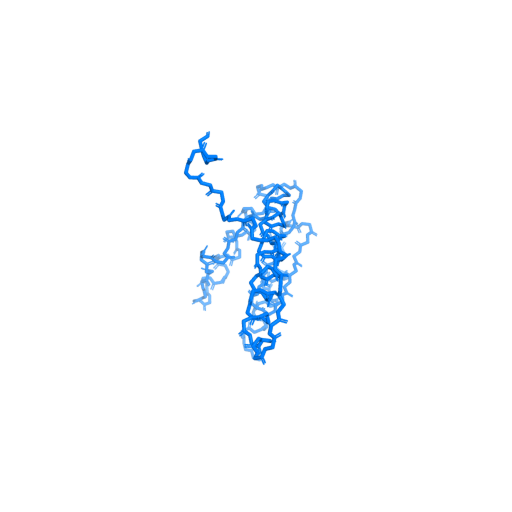A 1 87 ? 23.981 -3.689 -29.165 1.00 79.62 87 ARG A C 1
ATOM 721 O O . ARG A 1 87 ? 25.137 -4.067 -29.264 1.00 79.62 87 ARG A O 1
ATOM 728 N N . VAL A 1 88 ? 23.217 -3.330 -30.199 1.00 76.69 88 VAL A N 1
ATOM 729 C CA . VAL A 1 88 ? 23.673 -3.371 -31.600 1.00 76.69 88 VAL A CA 1
ATOM 730 C C . VAL A 1 88 ? 24.857 -2.433 -31.832 1.00 76.69 88 VAL A C 1
ATOM 732 O O . VAL A 1 88 ? 25.827 -2.821 -32.474 1.00 76.69 88 VAL A O 1
ATOM 735 N N . ILE A 1 89 ? 24.806 -1.217 -31.278 1.00 76.19 89 ILE A N 1
ATOM 736 C CA . ILE A 1 89 ? 25.905 -0.246 -31.395 1.00 76.19 89 ILE A CA 1
ATOM 737 C C . ILE A 1 89 ? 27.179 -0.803 -30.755 1.00 76.19 89 ILE A C 1
ATOM 739 O O . ILE A 1 89 ? 28.221 -0.823 -31.396 1.00 76.19 89 ILE A O 1
ATOM 743 N N . ILE A 1 90 ? 27.088 -1.302 -29.519 1.00 76.62 90 ILE A N 1
ATOM 744 C CA . ILE A 1 90 ? 28.247 -1.843 -28.798 1.00 76.62 90 ILE A CA 1
ATOM 745 C C . ILE A 1 90 ? 28.779 -3.109 -29.480 1.00 76.62 90 ILE A C 1
ATOM 747 O O . ILE A 1 90 ? 29.985 -3.258 -29.615 1.00 76.62 90 ILE A O 1
ATOM 751 N N . SER A 1 91 ? 27.910 -4.027 -29.916 1.00 67.31 91 SER A N 1
ATOM 752 C CA . SER A 1 91 ? 28.351 -5.267 -30.563 1.00 67.31 91 SER A CA 1
ATOM 753 C C . SER A 1 91 ? 29.017 -5.027 -31.915 1.00 67.31 91 SER A C 1
ATOM 755 O O . SER A 1 91 ? 29.924 -5.772 -32.266 1.00 67.31 91 SER A O 1
ATOM 757 N N . ASN A 1 92 ? 28.586 -4.003 -32.656 1.00 57.66 92 ASN A N 1
ATOM 758 C CA . ASN A 1 92 ? 29.196 -3.652 -33.937 1.00 57.66 92 ASN A CA 1
ATOM 759 C C . ASN A 1 92 ? 30.526 -2.903 -33.770 1.00 57.66 92 ASN A C 1
ATOM 761 O O . ASN A 1 92 ? 31.388 -3.040 -34.628 1.00 57.66 92 ASN A O 1
ATOM 765 N N . ASP A 1 93 ? 30.722 -2.167 -32.672 1.00 52.75 93 ASP A N 1
ATOM 766 C CA . ASP A 1 93 ? 31.982 -1.460 -32.377 1.00 52.75 93 ASP A CA 1
ATOM 767 C C . ASP A 1 93 ? 33.142 -2.425 -32.046 1.00 52.75 93 ASP A C 1
ATOM 769 O O . ASP A 1 93 ? 34.307 -2.103 -32.249 1.00 52.75 93 ASP A O 1
ATOM 773 N N . TYR A 1 94 ? 32.837 -3.651 -31.596 1.00 49.72 94 TYR A N 1
ATOM 774 C CA . TYR A 1 94 ? 33.830 -4.720 -31.392 1.00 49.72 94 TYR A CA 1
ATOM 775 C C . TYR A 1 94 ? 34.070 -5.603 -32.630 1.00 49.72 94 TYR A C 1
ATOM 777 O O . TYR A 1 94 ? 34.889 -6.518 -32.560 1.00 49.72 94 TYR A O 1
ATOM 785 N N . ALA A 1 95 ? 33.341 -5.388 -33.730 1.00 48.81 95 ALA A N 1
ATOM 786 C CA . ALA A 1 95 ? 33.333 -6.291 -34.882 1.00 48.81 95 ALA A CA 1
ATOM 787 C C . ALA A 1 95 ? 34.142 -5.798 -36.095 1.00 48.81 95 ALA A C 1
ATOM 789 O O . ALA A 1 95 ? 34.143 -6.495 -37.107 1.00 48.81 95 ALA A O 1
ATOM 790 N N . ASP A 1 96 ? 34.835 -4.657 -36.017 1.00 47.62 96 ASP A N 1
ATOM 791 C CA . ASP A 1 96 ? 35.560 -4.100 -37.167 1.00 47.62 96 ASP A CA 1
ATOM 792 C C . ASP A 1 96 ? 37.081 -4.027 -36.943 1.00 47.62 96 ASP A C 1
ATOM 794 O O . ASP A 1 96 ? 37.625 -3.030 -36.472 1.00 47.62 96 ASP A O 1
ATOM 798 N N . ASP A 1 97 ? 37.752 -5.124 -37.303 1.00 49.72 97 ASP A N 1
ATOM 799 C CA . ASP A 1 97 ? 39.109 -5.111 -37.878 1.00 49.72 97 ASP A CA 1
ATOM 800 C C . ASP A 1 97 ? 39.029 -5.606 -39.341 1.00 49.72 97 ASP A C 1
ATOM 802 O O . ASP A 1 97 ? 39.855 -6.388 -39.810 1.00 49.72 97 ASP A O 1
ATOM 806 N N . GLY A 1 98 ? 37.961 -5.245 -40.066 1.00 44.53 98 GLY A N 1
ATOM 807 C CA . GLY A 1 98 ? 37.682 -5.824 -41.376 1.00 44.53 98 GLY A CA 1
ATOM 808 C C . GLY A 1 98 ? 36.547 -5.134 -42.121 1.00 44.53 98 GLY A C 1
ATOM 809 O O . GLY A 1 98 ? 35.423 -5.625 -42.117 1.00 44.53 98 GLY A O 1
ATOM 810 N N . GLU A 1 99 ? 36.908 -4.037 -42.793 1.00 52.16 99 GLU A N 1
ATOM 811 C CA . GLU A 1 99 ? 36.228 -3.361 -43.907 1.00 52.16 99 GLU A CA 1
ATOM 812 C C . GLU A 1 99 ? 34.822 -3.872 -44.279 1.00 52.16 99 GLU A C 1
ATOM 814 O O . GLU A 1 99 ? 34.728 -4.874 -44.984 1.00 52.16 99 GLU A O 1
ATOM 819 N N . VAL A 1 100 ? 33.742 -3.118 -43.996 1.00 48.12 100 VAL A N 1
ATOM 820 C CA . VAL A 1 100 ? 32.559 -3.102 -44.890 1.00 48.12 100 VAL A CA 1
ATOM 821 C C . VAL A 1 100 ? 31.798 -1.765 -44.895 1.00 48.12 100 VAL A C 1
ATOM 823 O O . VAL A 1 100 ? 31.275 -1.282 -43.892 1.00 48.12 100 VAL A O 1
ATOM 826 N N . GLU A 1 101 ? 31.699 -1.233 -46.113 1.00 42.94 101 GLU A N 1
ATOM 827 C CA . GLU A 1 101 ? 30.670 -0.382 -46.722 1.00 42.94 101 GLU A CA 1
ATOM 828 C C . GLU A 1 101 ? 29.346 -0.142 -45.958 1.00 42.94 101 GLU A C 1
ATOM 830 O O . GLU A 1 101 ? 28.548 -1.037 -45.691 1.00 42.94 101 GLU A O 1
ATOM 835 N N . SER A 1 102 ? 29.064 1.148 -45.742 1.00 48.47 102 SER A N 1
ATOM 836 C CA . SER A 1 102 ? 27.751 1.808 -45.853 1.00 48.47 102 SER A CA 1
ATOM 837 C C . SER A 1 102 ? 26.483 0.978 -45.585 1.00 48.47 102 SER A C 1
ATOM 839 O O . SER A 1 102 ? 25.761 0.611 -46.513 1.00 48.47 102 SER A O 1
ATOM 841 N N . VAL A 1 103 ? 26.091 0.836 -44.317 1.00 47.66 103 VAL A N 1
ATOM 842 C CA . VAL A 1 103 ? 24.701 0.502 -43.962 1.00 47.66 103 VAL A CA 1
ATOM 843 C C . VAL A 1 103 ? 24.192 1.475 -42.893 1.00 47.66 103 VAL A C 1
ATOM 845 O O . VAL A 1 103 ? 24.525 1.388 -41.717 1.00 47.66 103 VAL A O 1
ATOM 848 N N . PHE A 1 104 ? 23.398 2.446 -43.357 1.00 45.62 104 PHE A N 1
ATOM 849 C CA . PHE A 1 104 ? 22.439 3.280 -42.619 1.00 45.62 104 PHE A CA 1
ATOM 850 C C . PHE A 1 104 ? 22.852 3.814 -41.234 1.00 45.62 104 PHE A C 1
ATOM 852 O O . PHE A 1 104 ? 22.263 3.474 -40.209 1.00 45.62 104 PHE A O 1
ATOM 859 N N . ARG A 1 105 ? 23.728 4.825 -41.219 1.00 45.03 105 ARG A N 1
ATOM 860 C CA . ARG A 1 105 ? 23.682 5.852 -40.167 1.00 45.03 105 ARG A CA 1
ATOM 861 C C . ARG A 1 105 ? 22.503 6.788 -40.452 1.00 45.03 105 ARG A C 1
ATOM 863 O O . ARG A 1 105 ? 22.678 7.817 -41.095 1.00 45.03 105 ARG A O 1
ATOM 870 N N . LYS A 1 106 ? 21.291 6.454 -39.996 1.00 51.03 106 LYS A N 1
ATOM 871 C CA . LYS A 1 106 ? 20.342 7.534 -39.688 1.00 51.03 106 LYS A CA 1
ATOM 872 C C . LYS A 1 106 ? 20.848 8.170 -38.400 1.00 51.03 106 LYS A C 1
ATOM 874 O O . LYS A 1 106 ? 20.759 7.559 -37.337 1.00 51.03 106 LYS A O 1
ATOM 879 N N . SER A 1 107 ? 21.479 9.331 -38.542 1.00 54.69 107 SER A N 1
ATOM 880 C CA . SER A 1 107 ? 21.889 10.174 -37.423 1.00 54.69 107 SER A CA 1
ATOM 881 C C . SER A 1 107 ? 20.708 10.395 -36.468 1.00 54.69 107 SER A C 1
ATOM 883 O O . SER A 1 107 ? 19.559 10.358 -36.921 1.00 54.69 107 SER A O 1
ATOM 885 N N . PRO A 1 108 ? 20.957 10.593 -35.161 1.00 58.81 108 PRO A N 1
ATOM 886 C CA . PRO A 1 108 ? 19.907 11.032 -34.243 1.00 58.81 108 PRO A CA 1
ATOM 887 C C . PRO A 1 108 ? 19.188 12.268 -34.812 1.00 58.81 108 PRO A C 1
ATOM 889 O O . PRO A 1 108 ? 19.823 13.066 -35.505 1.00 58.81 108 PRO A O 1
ATOM 892 N N . LEU A 1 109 ? 17.874 12.364 -34.556 1.00 59.75 109 LEU A N 1
ATOM 893 C CA . LEU A 1 109 ? 17.017 13.467 -35.015 1.00 59.75 109 LEU A CA 1
ATOM 894 C C . LEU A 1 109 ? 17.700 14.802 -34.711 1.00 59.75 109 LEU A C 1
ATOM 896 O O . LEU A 1 109 ? 18.218 14.992 -33.609 1.00 59.75 109 LEU A O 1
ATOM 900 N N . ASN A 1 110 ? 17.737 15.683 -35.706 1.00 66.00 110 ASN A N 1
ATOM 901 C CA . ASN A 1 110 ? 18.308 17.014 -35.531 1.00 66.00 110 ASN A CA 1
ATOM 902 C C . ASN A 1 110 ? 17.359 17.877 -34.685 1.00 66.00 110 ASN A C 1
ATOM 904 O O . ASN A 1 110 ? 16.156 17.632 -34.672 1.00 66.00 110 ASN A O 1
ATOM 908 N N . ASP A 1 111 ? 17.877 18.927 -34.050 1.00 59.91 111 ASP A N 1
ATOM 909 C CA . ASP A 1 111 ? 17.102 19.849 -33.206 1.00 59.91 111 ASP A CA 1
ATOM 910 C C . ASP A 1 111 ? 15.901 20.472 -33.945 1.00 59.91 111 ASP A C 1
ATOM 912 O O . ASP A 1 111 ? 14.894 20.794 -33.332 1.00 59.91 111 ASP A O 1
ATOM 916 N N . SER A 1 112 ? 15.946 20.554 -35.279 1.00 61.28 112 SER A N 1
ATOM 917 C CA . SER A 1 112 ? 14.829 21.004 -36.124 1.00 61.28 112 SER A CA 1
ATOM 918 C C . SER A 1 112 ? 13.679 19.999 -36.285 1.00 61.28 112 SER A C 1
ATOM 920 O O . SER A 1 112 ? 12.640 20.354 -36.827 1.00 61.28 112 SER A O 1
ATOM 922 N N . GLU A 1 113 ? 13.887 18.733 -35.922 1.00 48.84 113 GLU A N 1
ATOM 923 C CA . GLU A 1 113 ? 12.881 17.657 -35.965 1.00 48.84 113 GLU A CA 1
ATOM 924 C C . GLU A 1 113 ? 12.307 17.353 -34.566 1.00 48.84 113 GLU A C 1
ATOM 926 O O . GLU A 1 113 ? 11.502 16.431 -34.421 1.00 48.84 113 GLU A O 1
ATOM 931 N N . LEU A 1 114 ? 12.762 18.087 -33.541 1.00 56.28 114 LEU A N 1
ATOM 932 C CA . LEU A 1 114 ? 12.353 17.953 -32.138 1.00 56.28 114 LEU A CA 1
ATOM 933 C C . LEU A 1 114 ? 11.319 19.008 -31.690 1.00 56.28 114 LEU A C 1
ATOM 935 O O . LEU A 1 114 ? 10.784 18.861 -30.590 1.00 56.28 114 LEU A O 1
ATOM 939 N N . ASP A 1 115 ? 11.031 20.011 -32.527 1.00 43.09 115 ASP A N 1
ATOM 940 C CA . ASP A 1 115 ? 9.929 20.982 -32.365 1.00 43.09 115 ASP A CA 1
ATOM 941 C C . ASP A 1 115 ? 8.612 20.462 -32.976 1.00 43.09 115 ASP A C 1
ATOM 943 O O . ASP A 1 115 ? 7.536 20.739 -32.391 1.00 43.09 115 ASP A O 1
#

pLDDT: mean 80.61, std 17.3, range [42.94, 96.75]

Radius of gyration: 24.23 Å; chains: 1; bounding box: 53×36×64 Å

Foldseek 3Di:
DVVVVLVVCLLVPPPQPFPHWDDDDPDIDGHHPDPVSVVVSVVVSQVSCVVVVHHDDPVPDDDDDVVNVVVVVVVVVVVVVVVVVVVVVVVVVVVDPDDDDDDDPPDPDDPVRVD